Protein AF-A0A7K2M2F7-F1 (afdb_monomer_lite)

Structure (mmCIF, N/CA/C/O backbone):
data_AF-A0A7K2M2F7-F1
#
_entry.id   AF-A0A7K2M2F7-F1
#
loop_
_atom_site.group_PDB
_atom_site.id
_atom_site.type_symbol
_atom_site.label_atom_id
_atom_site.label_alt_id
_atom_site.label_comp_id
_atom_site.label_asym_id
_atom_site.label_entity_id
_atom_site.label_seq_id
_atom_site.pdbx_PDB_ins_code
_atom_site.Cartn_x
_atom_site.Cartn_y
_atom_site.Cartn_z
_atom_site.occupancy
_atom_site.B_iso_or_equiv
_atom_site.auth_seq_id
_atom_site.auth_comp_id
_atom_site.auth_asym_id
_atom_site.auth_atom_id
_atom_site.pdbx_PDB_model_num
ATOM 1 N N . MET A 1 1 ? 17.084 -5.488 -12.224 1.00 65.19 1 MET A N 1
ATOM 2 C CA . MET A 1 1 ? 16.516 -5.623 -10.861 1.00 65.19 1 MET A CA 1
ATOM 3 C C . MET A 1 1 ? 15.544 -4.497 -10.514 1.00 65.19 1 MET A C 1
ATOM 5 O O . MET A 1 1 ? 14.493 -4.829 -9.993 1.00 65.19 1 MET A O 1
ATOM 9 N N . LEU A 1 2 ? 15.820 -3.232 -10.870 1.00 84.00 2 LEU A N 1
ATOM 10 C CA . LEU A 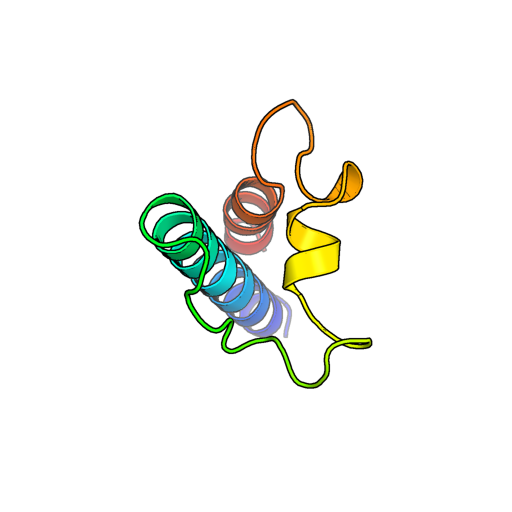1 2 ? 14.937 -2.074 -10.613 1.00 84.00 2 LEU A CA 1
ATOM 11 C C . LEU A 1 2 ? 13.476 -2.270 -11.058 1.00 84.00 2 LEU A C 1
ATOM 13 O O . LEU A 1 2 ? 12.584 -2.157 -10.228 1.00 84.00 2 LEU A O 1
ATOM 17 N N . ALA A 1 3 ? 13.240 -2.693 -12.304 1.00 89.69 3 ALA A N 1
ATOM 18 C CA . ALA A 1 3 ? 11.881 -2.948 -12.797 1.00 89.69 3 ALA A CA 1
ATOM 19 C C . ALA A 1 3 ? 11.142 -4.056 -12.017 1.00 89.69 3 ALA A C 1
ATOM 21 O O . ALA A 1 3 ? 9.940 -3.975 -11.802 1.00 89.69 3 ALA A O 1
ATOM 22 N N . VAL A 1 4 ? 11.852 -5.088 -11.544 1.00 92.94 4 VAL A N 1
ATOM 23 C CA . VAL A 1 4 ? 11.234 -6.178 -10.764 1.00 92.94 4 VAL A CA 1
ATOM 24 C C . VAL A 1 4 ? 10.801 -5.666 -9.392 1.00 92.94 4 VAL A C 1
ATOM 26 O O . VAL A 1 4 ? 9.682 -5.921 -8.961 1.00 92.94 4 VAL A O 1
ATOM 29 N N . THR A 1 5 ? 11.664 -4.907 -8.716 1.00 91.38 5 THR A N 1
ATOM 30 C CA . THR A 1 5 ? 11.330 -4.290 -7.427 1.00 91.38 5 THR A CA 1
ATOM 31 C C . THR A 1 5 ? 10.266 -3.201 -7.563 1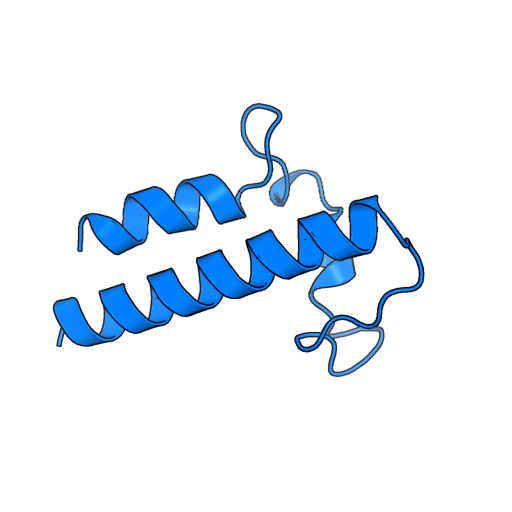.00 91.38 5 THR A C 1
ATOM 33 O O . THR A 1 5 ? 9.427 -3.079 -6.677 1.00 91.38 5 THR A O 1
ATOM 36 N N . GLY A 1 6 ? 10.256 -2.464 -8.680 1.00 92.31 6 GLY A N 1
ATOM 37 C CA . GLY A 1 6 ? 9.216 -1.492 -9.021 1.00 92.31 6 GLY A CA 1
ATOM 38 C C . GLY A 1 6 ? 7.855 -2.163 -9.178 1.00 92.31 6 GLY A C 1
ATOM 39 O O . GLY A 1 6 ? 6.910 -1.803 -8.484 1.00 92.31 6 GLY A O 1
ATOM 40 N N . VAL A 1 7 ? 7.770 -3.234 -9.974 1.00 94.81 7 VAL A N 1
ATOM 41 C CA . VAL A 1 7 ? 6.530 -4.011 -10.145 1.00 94.81 7 VAL A CA 1
ATOM 42 C C . VAL A 1 7 ? 6.040 -4.603 -8.820 1.00 94.81 7 VAL A C 1
ATOM 44 O O . VAL A 1 7 ? 4.849 -4.530 -8.526 1.00 94.81 7 VAL A O 1
ATOM 47 N N . LEU A 1 8 ? 6.933 -5.148 -7.987 1.00 94.19 8 LEU A N 1
ATOM 48 C CA . LEU A 1 8 ? 6.553 -5.675 -6.671 1.00 94.19 8 LEU A CA 1
ATOM 49 C C . LEU A 1 8 ? 6.019 -4.577 -5.737 1.00 94.19 8 LEU A C 1
ATOM 51 O O . LEU A 1 8 ? 4.991 -4.775 -5.090 1.00 94.19 8 LEU A O 1
ATOM 55 N N . GLY A 1 9 ? 6.675 -3.414 -5.692 1.00 91.69 9 GLY A N 1
ATOM 56 C CA . GLY A 1 9 ? 6.217 -2.268 -4.901 1.00 91.69 9 GLY A CA 1
ATOM 57 C C . GLY A 1 9 ? 4.890 -1.693 -5.402 1.00 91.69 9 GLY A C 1
ATOM 58 O O . GLY A 1 9 ? 4.027 -1.313 -4.604 1.00 91.69 9 GLY A O 1
ATOM 59 N N . TRP A 1 10 ? 4.685 -1.695 -6.719 1.00 93.94 10 TRP A N 1
ATOM 60 C CA . TRP A 1 10 ? 3.438 -1.272 -7.344 1.00 93.94 10 TRP A CA 1
ATOM 61 C C . TRP A 1 10 ? 2.283 -2.214 -6.990 1.00 93.94 10 TRP A C 1
ATOM 63 O O . TRP A 1 10 ? 1.233 -1.750 -6.552 1.00 93.94 10 TRP A O 1
ATOM 73 N N . LEU A 1 11 ? 2.493 -3.532 -7.088 1.00 93.31 11 LEU A N 1
ATOM 74 C CA . LEU A 1 11 ? 1.494 -4.536 -6.708 1.00 93.31 11 LEU A CA 1
ATOM 75 C C . LEU A 1 11 ? 1.136 -4.467 -5.221 1.00 93.31 11 LEU A C 1
ATOM 77 O O . LEU A 1 11 ? -0.042 -4.556 -4.879 1.00 93.31 11 LEU A O 1
ATOM 81 N N . ALA A 1 12 ? 2.124 -4.264 -4.345 1.00 90.75 12 ALA A N 1
ATOM 82 C CA . ALA A 1 12 ? 1.869 -4.060 -2.922 1.00 90.75 12 ALA A CA 1
ATOM 83 C C . ALA A 1 12 ? 1.009 -2.806 -2.694 1.00 90.75 12 ALA A C 1
ATOM 85 O O . ALA A 1 12 ? -0.042 -2.881 -2.063 1.00 90.75 12 ALA A O 1
ATOM 86 N N . SER A 1 13 ? 1.395 -1.668 -3.278 1.00 92.38 13 SER A N 1
ATOM 87 C CA . SER A 1 13 ? 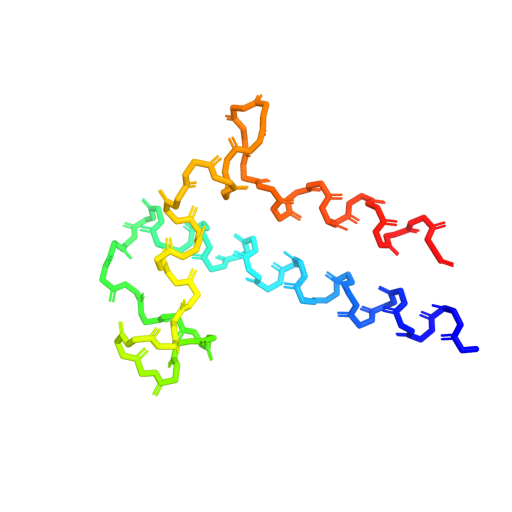0.647 -0.406 -3.151 1.00 92.38 13 SER A CA 1
ATOM 88 C C . SER A 1 13 ? -0.782 -0.520 -3.698 1.00 92.38 13 SER A C 1
ATOM 90 O O . SER A 1 13 ? -1.726 0.015 -3.112 1.00 92.38 13 SER A O 1
ATOM 92 N N . PHE A 1 14 ? -0.961 -1.265 -4.790 1.00 91.62 14 PHE A N 1
ATOM 93 C CA . PHE A 1 14 ? -2.270 -1.564 -5.361 1.00 91.62 14 PHE A CA 1
ATOM 94 C C . PHE A 1 14 ? -3.134 -2.407 -4.418 1.00 91.62 14 PHE A C 1
ATOM 96 O O . PHE A 1 14 ? -4.289 -2.055 -4.178 1.00 91.62 14 PHE A O 1
ATOM 103 N N . ALA A 1 15 ? -2.581 -3.482 -3.848 1.00 90.94 15 ALA A N 1
ATOM 104 C CA . ALA A 1 15 ? -3.293 -4.341 -2.906 1.00 90.94 15 ALA A CA 1
ATOM 105 C C . ALA A 1 15 ? -3.770 -3.556 -1.676 1.00 90.94 15 ALA A C 1
ATOM 107 O O . ALA A 1 15 ? -4.964 -3.579 -1.381 1.00 90.94 15 ALA A O 1
ATOM 108 N N . LEU A 1 16 ? -2.881 -2.775 -1.044 1.00 89.62 16 LEU A N 1
ATOM 109 C CA . LEU A 1 16 ? -3.256 -1.949 0.107 1.00 89.62 16 LEU A CA 1
ATOM 110 C C . LEU A 1 16 ? -4.337 -0.916 -0.251 1.00 89.62 16 LEU A C 1
ATOM 112 O O . LEU A 1 16 ? -5.242 -0.687 0.542 1.00 89.62 16 LEU A O 1
ATOM 116 N N . THR A 1 17 ? -4.280 -0.320 -1.448 1.00 89.88 17 THR A N 1
ATOM 117 C CA . THR A 1 17 ? -5.323 0.615 -1.902 1.00 89.88 17 THR A CA 1
ATOM 118 C C . THR A 1 17 ? -6.674 -0.094 -1.999 1.00 89.88 17 THR A C 1
ATOM 120 O O . THR A 1 17 ? -7.669 0.401 -1.483 1.00 89.88 17 THR A O 1
ATOM 123 N N . VAL A 1 18 ? -6.732 -1.271 -2.632 1.00 90.44 18 VAL A N 1
ATOM 124 C CA . VAL A 1 18 ? -7.974 -2.055 -2.761 1.00 90.44 18 VAL A CA 1
ATOM 125 C C . VAL A 1 18 ? -8.529 -2.464 -1.397 1.00 90.44 18 VAL A C 1
ATOM 127 O O . VAL A 1 18 ? -9.745 -2.441 -1.209 1.00 90.44 18 VAL A O 1
ATOM 130 N N . GLU A 1 19 ? -7.665 -2.838 -0.457 1.00 89.31 19 GLU A N 1
ATOM 131 C CA . GLU A 1 19 ? -8.064 -3.167 0.911 1.00 89.31 19 GLU A CA 1
ATOM 132 C C . GLU A 1 19 ? -8.621 -1.950 1.650 1.00 89.31 19 GLU A C 1
ATOM 134 O O . GLU A 1 19 ? -9.677 -2.069 2.262 1.00 89.31 19 GLU A O 1
ATOM 139 N N . ASP A 1 20 ? -8.000 -0.778 1.514 1.00 87.44 20 ASP A N 1
ATOM 140 C CA . ASP A 1 20 ? -8.500 0.473 2.092 1.00 87.44 20 ASP A CA 1
ATOM 141 C C . ASP A 1 20 ? -9.920 0.795 1.585 1.00 87.44 20 ASP A C 1
ATOM 143 O O . ASP A 1 20 ? -10.835 1.020 2.377 1.00 87.44 20 ASP A O 1
ATOM 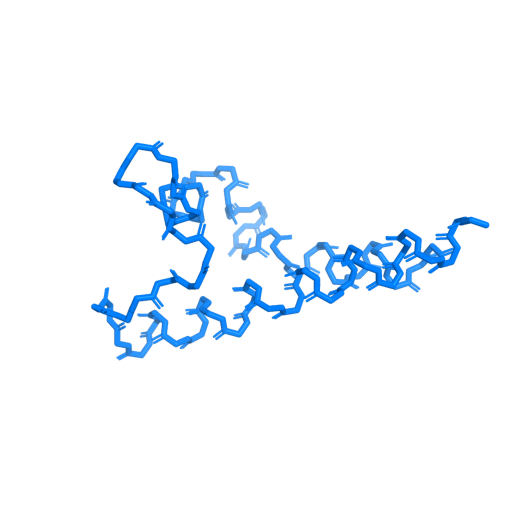147 N N . TRP A 1 21 ? -10.172 0.650 0.276 1.00 87.62 21 TRP A N 1
ATOM 148 C CA . TRP A 1 21 ? -11.521 0.788 -0.297 1.00 87.62 21 TRP A CA 1
ATOM 149 C C . TRP A 1 21 ? -12.537 -0.216 0.263 1.00 87.62 21 TRP A C 1
ATOM 151 O O . TRP A 1 21 ? -13.735 0.082 0.313 1.00 87.62 21 TRP A O 1
ATOM 161 N N . ARG A 1 22 ? -12.098 -1.426 0.627 1.00 88.81 22 ARG A N 1
ATOM 162 C CA . ARG A 1 22 ? -12.968 -2.446 1.232 1.00 88.81 22 ARG A CA 1
ATOM 163 C C . ARG A 1 22 ? -13.242 -2.135 2.692 1.00 88.81 22 ARG A C 1
ATOM 165 O O . ARG A 1 22 ? -14.403 -2.193 3.075 1.00 88.81 22 ARG A O 1
ATOM 172 N N . VAL A 1 23 ? -12.230 -1.736 3.458 1.00 87.38 23 VAL A N 1
ATOM 173 C CA . VAL A 1 23 ? -12.381 -1.283 4.849 1.00 87.38 23 VAL A CA 1
ATOM 174 C C . VAL A 1 23 ? -13.295 -0.063 4.929 1.00 87.38 23 VAL A C 1
ATOM 176 O O . VAL A 1 23 ? -14.139 0.018 5.817 1.00 87.38 23 VAL A O 1
ATOM 179 N N . LEU A 1 24 ? -13.204 0.848 3.959 1.00 85.69 24 LEU A N 1
ATOM 180 C CA . LEU A 1 24 ? -14.071 2.022 3.887 1.00 85.69 24 LEU A CA 1
ATOM 181 C C . LEU A 1 24 ? -15.549 1.655 3.668 1.00 85.69 24 LEU A C 1
ATOM 183 O O . LEU A 1 24 ? -16.437 2.383 4.106 1.00 85.69 24 LEU A O 1
ATOM 187 N N . LYS A 1 25 ? -15.828 0.528 2.999 1.00 88.75 25 LYS A N 1
ATOM 188 C CA . LYS A 1 25 ? -17.190 -0.011 2.836 1.00 88.75 25 LYS A CA 1
ATOM 189 C C . LYS A 1 25 ? -17.620 -0.871 4.020 1.00 88.75 25 LYS A C 1
ATOM 191 O O . LYS A 1 25 ? -18.781 -0.826 4.411 1.00 88.75 25 LYS A O 1
ATOM 196 N N . GLU A 1 26 ? -16.703 -1.666 4.555 1.00 86.00 26 GLU A N 1
ATOM 197 C CA . GLU A 1 26 ? -16.946 -2.633 5.614 1.00 86.00 26 GLU A CA 1
ATOM 198 C C . GLU A 1 26 ? -15.771 -2.610 6.609 1.00 86.00 26 GLU A C 1
ATOM 200 O O . GLU A 1 26 ? -14.748 -3.258 6.386 1.00 86.00 26 GLU A O 1
ATOM 205 N N . PRO A 1 27 ? -15.890 -1.880 7.733 1.00 80.38 27 PRO A N 1
ATOM 206 C CA . PRO A 1 27 ? -14.769 -1.626 8.646 1.00 80.38 27 PRO A CA 1
ATOM 207 C C . PRO A 1 27 ? -14.266 -2.874 9.387 1.00 80.38 27 PRO A C 1
ATOM 209 O O . PRO A 1 27 ? -13.224 -2.826 10.032 1.00 80.38 27 PRO A O 1
ATOM 212 N N . ALA A 1 28 ? -14.994 -3.991 9.299 1.00 79.50 28 ALA A N 1
ATOM 213 C CA . ALA A 1 28 ? -14.598 -5.286 9.847 1.00 79.50 28 ALA A CA 1
ATOM 214 C C . ALA A 1 28 ? -13.896 -6.193 8.815 1.00 79.50 28 ALA A C 1
ATOM 216 O O . ALA A 1 28 ? -13.681 -7.373 9.096 1.00 79.50 28 ALA A O 1
ATOM 217 N N . HIS A 1 29 ? -13.565 -5.683 7.620 1.00 80.00 29 HIS A N 1
ATOM 218 C CA . HIS A 1 29 ? -12.902 -6.477 6.590 1.00 80.00 29 HIS A CA 1
ATOM 219 C C . HIS A 1 29 ? -11.503 -6.919 7.060 1.00 80.00 29 HIS A C 1
ATOM 221 O O . HIS A 1 29 ? -10.693 -6.064 7.430 1.00 80.00 29 HIS A O 1
ATOM 227 N N . PRO A 1 30 ? -11.187 -8.228 7.047 1.00 80.19 30 PRO A N 1
ATOM 228 C CA . PRO A 1 30 ? -9.867 -8.701 7.436 1.00 80.19 30 PRO A CA 1
ATOM 229 C C . PRO A 1 30 ? -8.830 -8.252 6.403 1.00 80.19 30 PRO A C 1
ATOM 231 O O . PRO A 1 30 ? -8.966 -8.535 5.212 1.00 80.19 30 PRO A O 1
ATOM 234 N N . LEU A 1 31 ? -7.784 -7.564 6.864 1.00 84.56 31 LEU A N 1
ATOM 235 C CA . LEU A 1 31 ? -6.640 -7.220 6.024 1.00 84.56 31 LEU A CA 1
ATOM 236 C C . LEU A 1 31 ? -5.792 -8.467 5.792 1.00 84.56 31 LEU A C 1
ATOM 238 O O . LEU A 1 31 ? -5.350 -9.126 6.728 1.00 84.56 31 LEU A O 1
ATOM 242 N N . SER A 1 32 ? -5.497 -8.749 4.532 1.00 81.69 32 SER A N 1
ATOM 243 C CA . SER A 1 32 ? -4.653 -9.864 4.111 1.00 81.69 32 SER A CA 1
ATOM 244 C C . SER A 1 32 ? -3.190 -9.688 4.541 1.00 81.69 32 SER A C 1
ATOM 246 O O . SER A 1 32 ? -2.423 -10.647 4.552 1.00 81.69 32 SER A O 1
ATOM 248 N N . CYS A 1 33 ? -2.815 -8.454 4.873 1.00 83.88 33 CYS A N 1
ATOM 249 C CA . CYS A 1 33 ? -1.511 -8.029 5.372 1.00 83.88 33 CYS A CA 1
ATOM 250 C C . CYS A 1 33 ? -1.401 -8.138 6.913 1.00 83.88 33 CYS A C 1
ATOM 252 O O . CYS A 1 33 ? -0.315 -7.986 7.471 1.00 83.88 33 CYS A O 1
ATOM 254 N N . ASP A 1 34 ? -2.509 -8.406 7.614 1.00 84.56 34 ASP A N 1
ATOM 255 C CA . ASP A 1 34 ? -2.568 -8.458 9.076 1.00 84.56 34 ASP A CA 1
ATOM 256 C C . ASP A 1 34 ? -2.223 -9.864 9.595 1.00 84.56 34 ASP A C 1
ATOM 258 O O . ASP A 1 34 ? -3.002 -10.807 9.470 1.00 84.56 34 ASP A O 1
ATOM 262 N N . ILE A 1 35 ? -1.013 -10.027 10.138 1.00 81.19 35 ILE A N 1
ATOM 263 C CA . ILE A 1 35 ? -0.493 -11.329 10.602 1.00 81.19 35 ILE A CA 1
ATOM 264 C C . ILE A 1 35 ? -0.785 -11.519 12.098 1.00 81.19 35 ILE A C 1
ATOM 266 O O . ILE A 1 35 ? -0.885 -12.641 12.595 1.00 81.19 35 ILE A O 1
ATOM 270 N N . SER A 1 36 ? -0.884 -10.414 12.837 1.00 72.88 36 SER A N 1
ATOM 271 C CA . SER A 1 36 ? -1.137 -10.384 14.273 1.00 72.88 36 SER A CA 1
ATOM 272 C C . SER A 1 36 ? -1.598 -8.978 14.676 1.00 72.88 36 SER A C 1
ATOM 274 O O . SER A 1 36 ? -1.102 -8.015 14.097 1.00 72.88 36 SER A O 1
ATOM 276 N N . PRO A 1 37 ? -2.425 -8.807 15.726 1.00 68.94 37 PRO A N 1
ATOM 277 C CA . PRO A 1 37 ? -2.894 -7.491 16.189 1.00 68.94 37 PRO A CA 1
ATOM 278 C C . PRO A 1 37 ? -1.784 -6.480 16.540 1.00 68.94 37 PRO A C 1
ATOM 280 O O . PRO A 1 37 ? -2.056 -5.289 16.667 1.00 68.94 37 PRO A O 1
ATOM 283 N N . VAL A 1 38 ? -0.537 -6.936 16.712 1.00 69.12 38 VAL A N 1
ATOM 284 C CA . VAL A 1 38 ? 0.645 -6.080 16.933 1.00 69.12 38 VAL A CA 1
ATOM 285 C C . VAL A 1 38 ? 1.436 -5.830 15.639 1.00 69.12 38 VAL A C 1
ATOM 287 O O . VAL A 1 38 ? 2.068 -4.787 15.496 1.00 69.12 38 VAL A O 1
ATOM 290 N N . ILE A 1 39 ? 1.404 -6.771 14.691 1.00 73.38 39 ILE A N 1
ATOM 291 C CA . ILE A 1 39 ? 2.119 -6.725 13.406 1.00 73.38 39 ILE A CA 1
ATOM 292 C C . ILE A 1 39 ? 1.055 -6.790 12.315 1.00 73.38 39 ILE A C 1
ATOM 294 O O . ILE A 1 39 ? 0.799 -7.828 11.698 1.00 73.38 39 ILE A O 1
ATOM 298 N N . GLY A 1 40 ? 0.388 -5.654 12.173 1.00 80.38 40 GLY A N 1
ATOM 299 C CA . GLY A 1 40 ? -0.777 -5.483 11.336 1.00 80.38 40 GLY A CA 1
ATOM 300 C C . GLY A 1 40 ? -0.671 -4.212 10.517 1.00 80.38 40 GLY A C 1
ATOM 301 O O . GLY A 1 40 ? -0.094 -3.214 10.954 1.00 80.38 40 GLY A O 1
ATOM 302 N N . CYS A 1 41 ? -1.215 -4.246 9.310 1.00 84.31 41 CYS A N 1
ATOM 303 C CA . CYS A 1 41 ? -1.126 -3.118 8.388 1.00 84.31 41 CYS A CA 1
ATOM 304 C C . CYS A 1 41 ? -2.235 -2.099 8.665 1.00 84.31 41 CYS A C 1
ATOM 306 O O . CYS A 1 41 ? -2.078 -0.927 8.331 1.00 84.31 41 CYS A O 1
ATOM 308 N N . GLY A 1 42 ? -3.308 -2.507 9.356 1.00 81.81 42 GLY A N 1
ATOM 309 C CA . GLY A 1 42 ? -4.430 -1.633 9.701 1.00 81.81 42 GLY A CA 1
ATOM 310 C C . GLY A 1 42 ? -4.036 -0.472 10.618 1.00 81.81 42 GLY A C 1
ATOM 311 O O . GLY A 1 42 ? -4.426 0.667 10.368 1.00 81.81 42 GLY A O 1
ATOM 312 N N . SER A 1 43 ? -3.198 -0.720 11.630 1.00 81.94 43 SER A N 1
ATOM 313 C CA . SER A 1 43 ? -2.708 0.337 12.531 1.00 81.94 43 SER A CA 1
ATOM 314 C C . SER A 1 43 ? -1.820 1.354 11.805 1.00 81.94 43 SER A C 1
ATOM 316 O O . SER A 1 43 ? -1.882 2.549 12.091 1.00 81.94 43 SER A O 1
ATOM 318 N N . ALA A 1 44 ? -1.034 0.898 10.825 1.00 84.69 44 ALA A N 1
ATOM 319 C CA . ALA A 1 44 ? -0.214 1.756 9.979 1.00 84.69 44 ALA A CA 1
ATOM 320 C C . ALA A 1 44 ? -1.054 2.544 8.956 1.00 84.69 44 ALA A C 1
ATOM 322 O O . ALA A 1 44 ? -0.799 3.733 8.769 1.00 84.69 44 ALA A O 1
ATOM 323 N N . MET A 1 45 ? -2.070 1.924 8.339 1.00 85.44 45 MET A N 1
ATOM 324 C CA . MET A 1 45 ? -3.000 2.598 7.418 1.00 85.44 45 MET A CA 1
ATOM 325 C C . MET A 1 45 ? -3.765 3.735 8.110 1.00 85.44 45 MET A C 1
ATOM 327 O O . MET A 1 45 ? -3.859 4.840 7.578 1.00 85.44 45 MET A O 1
ATOM 331 N N . ALA A 1 46 ? -4.281 3.472 9.315 1.00 83.25 46 ALA A N 1
ATOM 332 C CA . ALA A 1 46 ? -5.068 4.428 10.093 1.00 83.25 46 ALA A CA 1
ATOM 333 C C . ALA A 1 46 ? -4.216 5.507 10.790 1.00 83.25 46 ALA A C 1
ATOM 335 O O . ALA A 1 46 ? -4.753 6.463 11.349 1.00 83.25 46 ALA A O 1
ATOM 336 N N . SER A 1 47 ? -2.888 5.363 10.783 1.00 85.69 47 SER A N 1
ATOM 337 C C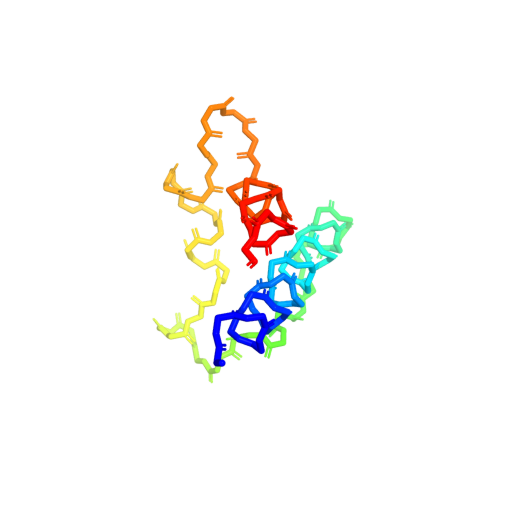A . SER A 1 47 ? -1.975 6.350 11.356 1.00 85.69 47 SER A CA 1
ATOM 338 C C . SER A 1 47 ? -1.932 7.630 10.516 1.00 85.69 47 SER A C 1
ATOM 340 O O . SER A 1 47 ? -2.163 7.616 9.307 1.00 85.69 47 SER A O 1
ATOM 342 N N . ALA A 1 48 ? -1.527 8.744 11.130 1.00 81.50 48 ALA A N 1
ATOM 343 C CA . ALA A 1 48 ? -1.282 10.006 10.428 1.00 81.50 48 ALA A CA 1
ATOM 344 C C . ALA A 1 48 ? -0.225 9.868 9.312 1.00 81.50 48 ALA A C 1
ATOM 346 O O . ALA A 1 48 ? -0.298 10.558 8.300 1.00 81.50 48 ALA A O 1
ATOM 347 N N . GLN A 1 49 ? 0.730 8.941 9.459 1.00 80.94 49 GLN A N 1
ATOM 348 C CA . GLN A 1 49 ? 1.695 8.616 8.401 1.00 80.94 49 GLN A CA 1
ATOM 349 C C . GLN A 1 49 ? 1.046 7.907 7.197 1.00 80.94 49 GLN A C 1
ATOM 351 O O . GLN A 1 49 ? 1.569 7.985 6.087 1.00 80.94 49 GLN A O 1
ATOM 356 N N . GLY A 1 50 ? -0.076 7.215 7.417 1.00 82.62 50 GLY A N 1
ATOM 357 C CA . GLY A 1 50 ? -0.849 6.525 6.388 1.00 82.62 50 GLY A CA 1
ATOM 358 C C . GLY A 1 50 ? -1.665 7.470 5.507 1.00 82.62 50 GLY A C 1
ATOM 359 O O . GLY A 1 50 ? -2.009 7.090 4.396 1.00 82.62 50 GLY A O 1
ATOM 360 N N . HIS A 1 51 ? -1.907 8.708 5.950 1.00 86.31 51 HIS A N 1
ATOM 361 C CA . HIS A 1 51 ? -2.641 9.735 5.207 1.00 86.31 51 HIS A CA 1
ATOM 362 C C . HIS A 1 51 ? -1.773 10.978 4.981 1.00 86.31 51 HIS A C 1
ATOM 364 O O . HIS A 1 51 ? -1.897 11.995 5.668 1.00 86.31 51 HIS A O 1
ATOM 370 N N . LEU A 1 52 ? -0.870 10.906 4.003 1.00 84.88 52 LEU A N 1
ATOM 371 C CA . LEU A 1 52 ? -0.018 12.035 3.645 1.00 84.88 52 LEU A CA 1
ATOM 372 C C . LEU A 1 52 ? -0.785 12.990 2.719 1.00 84.88 52 LEU A C 1
ATOM 374 O O . LEU A 1 52 ? -1.451 12.554 1.788 1.00 84.88 52 LEU A O 1
ATOM 378 N N . LEU A 1 53 ? -0.691 14.303 2.961 1.00 81.25 53 LEU A N 1
ATOM 379 C CA . LEU A 1 53 ? -1.352 15.337 2.140 1.00 81.25 53 LEU A CA 1
ATOM 380 C C . LEU A 1 53 ? -2.894 15.220 2.078 1.00 81.25 53 LEU A C 1
ATOM 382 O O . LEU A 1 53 ? -3.521 15.766 1.173 1.00 81.25 53 LEU A O 1
ATOM 386 N N . GLY A 1 54 ? -3.509 14.535 3.049 1.00 80.25 54 GLY A N 1
ATOM 387 C CA . GLY A 1 54 ? -4.963 14.354 3.130 1.00 80.25 54 GLY A CA 1
ATOM 388 C C . GLY A 1 54 ? -5.509 13.168 2.331 1.00 80.25 54 GLY A C 1
ATOM 389 O O . GLY A 1 54 ? -6.726 13.021 2.245 1.00 80.25 54 GLY A O 1
ATOM 390 N N . PHE A 1 55 ? -4.644 12.316 1.773 1.00 83.12 55 PHE A N 1
ATOM 391 C CA . PHE A 1 55 ? -5.046 11.099 1.070 1.00 83.12 55 PHE A CA 1
ATOM 392 C C . PHE A 1 55 ? -4.177 9.895 1.464 1.00 83.12 55 PHE A C 1
ATOM 394 O O . PHE A 1 55 ? -3.075 10.081 1.988 1.00 83.12 55 PHE A O 1
ATOM 401 N N . PRO A 1 56 ? -4.649 8.654 1.237 1.00 86.69 56 PRO A N 1
ATOM 402 C CA . PRO A 1 56 ? -3.910 7.460 1.622 1.00 86.69 56 PRO A CA 1
ATOM 403 C C . PRO A 1 56 ? -2.557 7.397 0.907 1.00 86.69 56 PRO A C 1
ATOM 405 O O . PRO A 1 56 ? -2.474 7.484 -0.321 1.00 86.69 56 PRO A O 1
ATOM 408 N N . ASN A 1 57 ? -1.485 7.196 1.667 1.00 90.75 57 ASN A N 1
ATOM 409 C CA . ASN A 1 57 ? -0.110 7.160 1.171 1.00 90.75 57 ASN A CA 1
ATOM 410 C C . ASN A 1 57 ? 0.116 6.035 0.136 1.00 90.75 57 ASN A C 1
ATOM 412 O O . ASN A 1 57 ? 1.010 6.121 -0.702 1.00 90.75 57 ASN A O 1
ATOM 416 N N . MET A 1 58 ? -0.726 4.997 0.127 1.00 89.62 58 MET A N 1
ATOM 417 C CA . MET A 1 58 ? -0.709 3.934 -0.883 1.00 89.62 58 MET A CA 1
ATOM 418 C C . MET A 1 58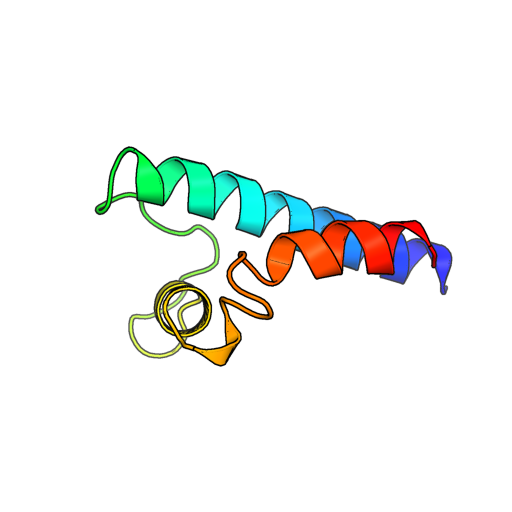 ? -0.874 4.470 -2.310 1.00 89.62 58 MET A C 1
ATOM 420 O O . MET A 1 58 ? -0.260 3.935 -3.233 1.00 89.62 58 MET A O 1
ATOM 424 N N . LEU A 1 59 ? -1.642 5.553 -2.501 1.00 89.88 59 LEU A N 1
ATOM 425 C CA . LEU A 1 59 ? -1.797 6.195 -3.811 1.00 89.88 59 LEU A CA 1
ATOM 426 C C . LEU A 1 59 ? -0.486 6.839 -4.278 1.00 89.88 59 LEU A C 1
ATOM 428 O O . LEU A 1 59 ? -0.160 6.769 -5.463 1.00 89.88 59 LEU A O 1
ATOM 432 N N . LEU A 1 60 ? 0.287 7.426 -3.354 1.00 90.06 60 LEU A N 1
ATOM 433 C CA . LEU A 1 60 ? 1.630 7.930 -3.660 1.00 90.06 60 LEU A CA 1
ATOM 434 C C . LEU A 1 60 ? 2.553 6.785 -4.072 1.00 90.06 60 LEU A C 1
ATOM 436 O O . LEU A 1 60 ? 3.270 6.909 -5.062 1.00 90.06 60 LEU A O 1
ATOM 440 N N . GLY A 1 61 ? 2.491 5.657 -3.357 1.00 89.56 61 GLY A N 1
ATOM 441 C CA . GLY A 1 61 ? 3.226 4.442 -3.707 1.00 89.56 61 GLY A CA 1
ATOM 442 C C . GLY A 1 61 ? 2.894 3.945 -5.115 1.00 89.56 61 GLY A C 1
ATOM 443 O O . GLY A 1 61 ? 3.798 3.626 -5.886 1.00 89.56 61 GLY A O 1
ATOM 444 N N . LEU A 1 62 ? 1.616 3.967 -5.498 1.00 90.94 62 LEU A N 1
ATOM 445 C CA . LEU A 1 62 ? 1.167 3.549 -6.826 1.00 90.94 62 LEU A CA 1
ATOM 446 C C . LEU A 1 62 ? 1.794 4.394 -7.949 1.00 90.94 62 LEU A C 1
ATOM 448 O O . LEU A 1 62 ? 2.206 3.847 -8.969 1.00 90.94 62 LEU A O 1
ATOM 452 N N . GLY A 1 63 ? 1.904 5.712 -7.755 1.00 90.69 63 GLY A N 1
ATOM 453 C CA . GLY A 1 63 ? 2.568 6.606 -8.707 1.00 90.69 63 GLY A CA 1
ATOM 454 C C . GLY A 1 63 ? 4.093 6.474 -8.694 1.00 90.69 63 GLY A C 1
ATOM 455 O O . GLY A 1 63 ? 4.718 6.414 -9.750 1.00 90.69 63 GLY A O 1
ATOM 456 N N . ALA A 1 64 ? 4.694 6.388 -7.505 1.00 90.75 64 ALA A N 1
ATOM 457 C CA . ALA A 1 64 ? 6.143 6.326 -7.341 1.00 90.75 64 ALA A CA 1
ATOM 458 C C . ALA A 1 64 ? 6.739 5.024 -7.893 1.00 90.75 64 ALA A C 1
ATOM 460 O O . ALA A 1 64 ? 7.722 5.069 -8.625 1.00 90.75 64 ALA A O 1
ATOM 461 N N . PHE A 1 65 ? 6.132 3.870 -7.599 1.00 92.25 65 PHE A N 1
ATOM 462 C CA . PHE A 1 65 ? 6.617 2.580 -8.098 1.00 92.25 65 PHE A CA 1
ATOM 463 C C . PHE A 1 65 ? 6.334 2.361 -9.585 1.00 92.25 65 PHE A C 1
ATOM 465 O O . PHE A 1 65 ? 7.066 1.614 -10.224 1.00 92.25 65 PHE A O 1
ATOM 472 N N . ALA A 1 66 ? 5.322 3.025 -10.150 1.00 89.62 66 ALA A N 1
ATOM 473 C CA . ALA A 1 66 ? 5.085 3.004 -11.593 1.00 89.62 66 ALA A CA 1
ATOM 474 C C . ALA A 1 66 ? 6.168 3.758 -12.389 1.00 89.62 66 ALA A C 1
ATOM 476 O O . ALA A 1 66 ? 6.319 3.520 -13.584 1.00 89.62 66 ALA A O 1
ATOM 477 N N . ALA A 1 67 ? 6.903 4.668 -11.743 1.00 90.19 67 ALA A N 1
ATOM 478 C CA . ALA A 1 67 ? 7.971 5.449 -12.365 1.00 90.19 67 ALA A CA 1
ATOM 479 C C . ALA A 1 67 ? 9.361 4.776 -12.304 1.00 90.19 67 ALA A C 1
ATOM 481 O O . ALA A 1 67 ? 10.311 5.326 -12.863 1.00 90.19 67 ALA A O 1
ATOM 482 N N . VAL A 1 68 ? 9.487 3.632 -11.614 1.00 85.56 68 VAL A N 1
ATOM 483 C CA . VAL A 1 68 ? 10.735 2.865 -11.393 1.00 85.56 68 VAL A CA 1
ATOM 484 C C . VAL A 1 68 ? 10.898 1.757 -12.428 1.00 85.56 68 VAL A C 1
ATOM 486 O O . VAL A 1 68 ? 12.028 1.608 -12.948 1.00 85.56 68 VAL A O 1
#

Radius of gyration: 12.49 Å; chains: 1; bounding box: 34×27×30 Å

Foldseek 3Di:
DLLVVLVVLLVVLVLVVVVVVVCVVPVPDDRPQQPDPVRGCVVVCPDPVQQPPNHGCSVVSNVVSVVD

Sequence (68 aa):
MLAVTGVLGWLASFALTVEDWRVLKEPAHPLSCDISPVIGCGSAMASAQGHLLGFPNMLLGLGAFAAV

pLDDT: mean 85.81, std 6.16, range [65.19, 94.81]

Secondary structure (DSSP, 8-state):
-HHHHHHHHHHHHHHHHHHHHHHHH-TTPPPTT-SBTTB-HHHHHTSGGGEETTEEHHHHHHHHHHT-